Protein AF-A0A553ZSQ7-F1 (afdb_monomer_lite)

Secondary structure (DSSP, 8-state):
-----HHHHHHHHHHTT-PPEEETTEEEB-HHHHHHHHHHHHHHHHHHHHHHH---TTSTTTT----------EEEEE--EETTEE-BT-EEEEEE-SGGG-

Sequence (102 aa):
VVYGARPQIDANLAAHHHEPLYHKNIRVTDAKTLELVKQAAGTLQLDITARLSMSLNNTPLQGAHINVVSGNFIIAQPLGVDDGVDYCHSGRIRRIDEDAIH

InterPro domains:
  IPR001048 Aspartate/glutamate/uridylate kinase [PF00696] (1-102)
  IPR010167 Amino-acid N-acetyltransferase [PTHR30602] (1-101)
  IPR036393 Acetylglutamate kinase-like superfamily [G3DSA:3.40.1160.10] (1-102)
  IPR036393 Acetylglutamate kinase-like superfamily [SSF53633] (1-101)

Structure (mmCIF, N/CA/C/O backbone):
data_AF-A0A553ZSQ7-F1
#
_entry.id   AF-A0A553ZSQ7-F1
#
loop_
_atom_site.group_PDB
_atom_site.id
_atom_site.type_symbol
_atom_site.label_atom_id
_atom_site.label_alt_id
_atom_site.label_comp_id
_atom_site.label_asym_id
_atom_site.label_entity_id
_atom_site.label_seq_id
_atom_site.pdbx_PDB_ins_code
_atom_site.Cartn_x
_atom_site.Cartn_y
_atom_site.Cartn_z
_atom_site.occupancy
_atom_site.B_iso_or_equiv
_atom_site.auth_seq_id
_atom_site.auth_comp_id
_atom_site.auth_asym_id
_atom_site.auth_atom_id
_atom_site.pdbx_PDB_model_num
ATOM 1 N N . VAL A 1 1 ? -11.428 1.022 8.999 1.00 86.06 1 VAL A N 1
ATOM 2 C CA . VAL A 1 1 ? -10.996 2.054 8.016 1.00 86.06 1 VAL A CA 1
ATOM 3 C C . VAL A 1 1 ? -9.915 1.454 7.133 1.00 86.06 1 VAL A C 1
ATOM 5 O O . VAL A 1 1 ? -9.107 0.697 7.651 1.00 86.06 1 VAL A O 1
ATOM 8 N N . VAL A 1 2 ? -9.895 1.779 5.838 1.00 92.44 2 VAL A N 1
ATOM 9 C CA . VAL A 1 2 ? -8.806 1.420 4.913 1.00 92.44 2 VAL A CA 1
ATOM 10 C C . VAL A 1 2 ? -8.251 2.711 4.320 1.00 92.44 2 VAL A C 1
ATOM 12 O O . VAL A 1 2 ? -9.025 3.584 3.932 1.00 92.44 2 VAL A O 1
ATOM 15 N N . TYR A 1 3 ? -6.928 2.850 4.267 1.00 93.50 3 TYR A N 1
ATOM 16 C CA . TYR A 1 3 ? -6.254 4.037 3.744 1.00 93.50 3 TYR A CA 1
ATOM 17 C C . TYR A 1 3 ? -5.118 3.652 2.796 1.00 93.50 3 TYR A C 1
ATOM 19 O O . TYR A 1 3 ? -4.467 2.621 2.957 1.00 93.50 3 TYR A O 1
ATOM 27 N N . GLY A 1 4 ? -4.886 4.495 1.790 1.00 94.50 4 GLY A N 1
ATOM 28 C CA . GLY A 1 4 ? -3.718 4.399 0.918 1.00 94.50 4 GLY A CA 1
ATOM 29 C C . GLY A 1 4 ? -2.540 5.202 1.470 1.00 94.50 4 GLY A C 1
ATOM 30 O O . GLY A 1 4 ? -2.732 6.128 2.250 1.00 94.50 4 GLY A O 1
ATOM 31 N N . ALA A 1 5 ? -1.328 4.873 1.021 1.00 96.12 5 ALA A N 1
ATOM 32 C CA . ALA A 1 5 ? -0.096 5.554 1.437 1.00 96.12 5 ALA A CA 1
ATOM 33 C C . ALA A 1 5 ? 0.792 5.979 0.251 1.00 96.12 5 ALA A C 1
ATOM 35 O O . ALA A 1 5 ? 1.984 6.213 0.419 1.00 96.12 5 ALA A O 1
ATOM 36 N N . ARG A 1 6 ? 0.253 6.023 -0.980 1.00 95.81 6 ARG A N 1
ATOM 37 C CA . ARG A 1 6 ? 1.059 6.244 -2.197 1.00 95.81 6 ARG A CA 1
ATOM 38 C C . ARG A 1 6 ? 1.923 7.521 -2.118 1.00 95.81 6 ARG A C 1
ATOM 40 O O . ARG A 1 6 ? 3.127 7.355 -2.290 1.00 95.81 6 ARG A O 1
ATOM 47 N N . PRO A 1 7 ? 1.389 8.708 -1.754 1.00 96.75 7 PRO A N 1
ATOM 48 C CA . PRO A 1 7 ? 2.198 9.925 -1.627 1.00 96.75 7 PRO A CA 1
ATOM 49 C C . PRO A 1 7 ? 3.298 9.827 -0.562 1.00 96.75 7 PRO A C 1
ATOM 51 O O . PRO A 1 7 ? 4.412 10.287 -0.784 1.00 96.75 7 PRO A O 1
ATOM 54 N N . GLN A 1 8 ? 3.005 9.205 0.584 1.00 97.75 8 GLN A N 1
ATOM 55 C CA . GLN A 1 8 ? 3.966 9.012 1.675 1.00 97.75 8 GLN A CA 1
ATOM 56 C C . GLN A 1 8 ? 5.091 8.063 1.254 1.00 97.75 8 GLN A C 1
ATOM 58 O O . GLN A 1 8 ? 6.254 8.290 1.571 1.00 97.75 8 GLN A O 1
ATOM 63 N N . ILE A 1 9 ? 4.751 7.016 0.500 1.00 97.88 9 ILE A N 1
ATOM 64 C CA . ILE A 1 9 ? 5.737 6.087 -0.046 1.00 97.88 9 ILE A CA 1
ATOM 65 C C . ILE A 1 9 ? 6.605 6.792 -1.089 1.00 97.88 9 ILE A C 1
ATOM 67 O O . ILE A 1 9 ? 7.820 6.665 -1.026 1.00 97.88 9 ILE A O 1
ATOM 71 N N . ASP A 1 10 ? 6.010 7.550 -2.014 1.00 97.00 10 ASP A N 1
ATOM 72 C CA . ASP A 1 10 ? 6.767 8.272 -3.046 1.00 97.00 10 ASP A CA 1
ATOM 73 C C . ASP A 1 10 ? 7.720 9.307 -2.414 1.00 97.00 10 ASP A C 1
ATOM 75 O O . ASP A 1 10 ? 8.875 9.412 -2.824 1.00 97.00 10 ASP A O 1
ATOM 79 N N . ALA A 1 11 ? 7.291 9.998 -1.350 1.00 97.50 11 ALA A N 1
ATOM 80 C CA . ALA A 1 11 ? 8.154 10.890 -0.574 1.00 97.50 11 ALA A CA 1
ATOM 81 C C . ALA A 1 11 ? 9.316 10.141 0.109 1.00 97.50 11 ALA A C 1
ATOM 83 O O . ALA A 1 11 ? 10.459 10.595 0.045 1.00 97.50 11 ALA A O 1
ATOM 84 N N . ASN A 1 12 ? 9.054 8.975 0.714 1.00 97.44 12 ASN A N 1
ATOM 85 C CA . ASN A 1 12 ? 10.100 8.142 1.315 1.00 97.44 12 ASN A CA 1
ATOM 86 C C . ASN A 1 12 ? 11.098 7.630 0.270 1.00 97.44 12 ASN A C 1
ATOM 88 O O . ASN A 1 12 ? 12.301 7.638 0.522 1.00 97.44 12 ASN A O 1
ATOM 92 N N . LEU A 1 13 ? 10.615 7.202 -0.897 1.00 97.62 13 LEU A N 1
ATOM 93 C CA . LEU A 1 13 ? 11.447 6.751 -2.012 1.00 97.62 13 LEU A CA 1
ATOM 94 C C . LEU A 1 13 ? 12.368 7.876 -2.502 1.00 97.62 13 LEU A C 1
ATOM 96 O O . LEU A 1 13 ? 13.584 7.683 -2.573 1.00 97.62 13 LEU A O 1
ATOM 100 N N . ALA A 1 14 ? 11.814 9.073 -2.713 1.00 97.69 14 ALA A N 1
ATOM 101 C CA . ALA A 1 14 ? 12.577 10.257 -3.100 1.00 97.69 14 ALA A CA 1
ATOM 102 C C . ALA A 1 14 ? 13.645 10.634 -2.055 1.00 97.69 14 ALA A C 1
ATOM 104 O O . ALA A 1 14 ? 14.797 10.877 -2.413 1.00 97.69 14 ALA A O 1
ATOM 105 N N . ALA A 1 15 ? 13.298 10.615 -0.762 1.00 97.69 15 ALA A N 1
ATOM 106 C CA . ALA A 1 15 ? 14.230 10.915 0.330 1.00 97.69 15 ALA A CA 1
ATOM 107 C C . ALA A 1 15 ? 15.400 9.916 0.433 1.00 97.69 15 ALA A C 1
ATOM 109 O O . ALA A 1 15 ? 16.461 10.263 0.945 1.00 97.69 15 ALA A O 1
ATOM 110 N N . HIS A 1 16 ? 15.222 8.690 -0.068 1.00 97.50 16 HIS A N 1
ATOM 111 C CA . HIS A 1 16 ? 16.250 7.645 -0.087 1.00 97.50 16 HIS A CA 1
ATOM 112 C C . HIS A 1 16 ? 16.896 7.459 -1.468 1.00 97.50 16 HIS A C 1
ATOM 114 O O . HIS A 1 16 ? 17.571 6.444 -1.691 1.00 97.50 16 HIS A O 1
ATOM 120 N N . HIS A 1 17 ? 16.676 8.409 -2.388 1.00 97.12 17 HIS A N 1
ATOM 121 C CA . HIS A 1 17 ? 17.164 8.377 -3.769 1.00 97.12 17 HIS A CA 1
ATOM 122 C C . HIS A 1 17 ? 16.881 7.033 -4.458 1.00 97.12 17 HIS A C 1
ATOM 124 O O . HIS A 1 17 ? 17.755 6.435 -5.089 1.00 97.12 17 HIS A O 1
ATOM 130 N N . HIS A 1 18 ? 15.671 6.509 -4.262 1.00 97.31 18 HIS A N 1
ATOM 131 C CA . HIS A 1 18 ? 15.227 5.260 -4.859 1.00 97.31 18 HIS A CA 1
ATOM 132 C C . HIS A 1 18 ? 14.076 5.545 -5.819 1.00 97.31 18 HIS A C 1
ATOM 134 O O . HIS A 1 18 ? 13.014 5.993 -5.401 1.00 97.31 18 HIS A O 1
ATOM 140 N N . GLU A 1 19 ? 14.303 5.319 -7.109 1.00 95.94 19 GLU A N 1
ATOM 141 C CA . GLU A 1 19 ? 13.317 5.631 -8.141 1.00 95.94 19 GLU A CA 1
ATOM 142 C C . GLU A 1 19 ? 12.137 4.648 -8.101 1.00 95.94 19 GLU A C 1
ATOM 144 O O . GLU A 1 19 ? 12.351 3.432 -8.081 1.00 95.94 19 GLU A O 1
ATOM 149 N N . PRO A 1 20 ? 10.884 5.135 -8.108 1.00 95.44 20 PRO A N 1
ATOM 150 C CA . PRO A 1 20 ? 9.724 4.264 -8.143 1.00 95.44 20 PRO A CA 1
ATOM 151 C C . PRO A 1 20 ? 9.552 3.640 -9.534 1.00 95.44 20 PRO A C 1
ATOM 153 O O . PRO A 1 20 ? 9.428 4.340 -10.538 1.00 95.44 20 PRO A O 1
ATOM 156 N N . LEU A 1 21 ? 9.449 2.312 -9.592 1.00 95.75 21 LEU A N 1
ATOM 157 C CA . LEU A 1 21 ? 9.154 1.581 -10.823 1.00 95.75 21 LEU A CA 1
ATOM 158 C C . LEU A 1 21 ? 7.664 1.230 -10.906 1.00 95.75 21 LEU A C 1
ATOM 160 O O . LEU A 1 21 ? 7.069 0.761 -9.934 1.00 95.75 21 LEU A O 1
ATOM 164 N N . TYR A 1 22 ? 7.063 1.414 -12.081 1.00 97.00 22 TYR A N 1
ATOM 165 C CA . TYR A 1 22 ? 5.672 1.058 -12.350 1.00 97.00 22 TYR A CA 1
ATOM 166 C C . TYR A 1 22 ? 5.546 0.260 -13.648 1.00 97.00 22 TYR A C 1
ATOM 168 O O . TYR A 1 22 ? 6.148 0.609 -14.660 1.00 97.00 22 TYR A O 1
ATOM 176 N N . HIS A 1 23 ? 4.688 -0.758 -13.629 1.00 97.56 23 HIS A N 1
ATOM 177 C CA . HIS A 1 23 ? 4.237 -1.496 -14.809 1.00 97.56 23 HIS A CA 1
ATOM 178 C C . HIS A 1 23 ? 2.714 -1.587 -14.788 1.00 97.56 23 HIS A C 1
ATOM 180 O O . HIS A 1 23 ? 2.131 -1.960 -13.767 1.00 97.56 23 HIS A O 1
ATOM 186 N N . LYS A 1 24 ? 2.054 -1.189 -15.881 1.00 96.25 24 LYS A N 1
ATOM 187 C CA . LYS A 1 24 ? 0.580 -1.101 -15.979 1.00 96.25 24 LYS A CA 1
ATOM 188 C C . LYS A 1 24 ? -0.073 -0.369 -14.791 1.00 96.25 24 LYS A C 1
ATOM 190 O O . LYS A 1 24 ? -1.073 -0.817 -14.239 1.00 96.25 24 LYS A O 1
ATOM 195 N N . ASN A 1 25 ? 0.502 0.767 -14.382 1.00 95.31 25 ASN A N 1
ATOM 196 C CA . ASN A 1 25 ? 0.056 1.591 -13.242 1.00 95.31 25 ASN A CA 1
ATOM 197 C C . ASN A 1 25 ? 0.127 0.911 -11.856 1.00 95.31 25 ASN A C 1
ATOM 199 O O . ASN A 1 25 ? -0.357 1.465 -10.860 1.00 95.31 25 ASN A O 1
ATOM 203 N N . ILE A 1 26 ? 0.763 -0.258 -11.768 1.00 96.50 26 ILE A N 1
ATOM 204 C CA . ILE A 1 26 ? 1.043 -0.971 -10.523 1.00 96.50 26 ILE A CA 1
ATOM 205 C C . ILE A 1 26 ? 2.523 -0.788 -10.197 1.00 96.50 26 ILE A C 1
ATOM 207 O O . ILE A 1 26 ? 3.383 -0.972 -11.057 1.00 96.50 26 ILE A O 1
ATOM 211 N N . ARG A 1 27 ? 2.823 -0.402 -8.954 1.00 96.94 27 ARG A N 1
ATOM 212 C CA . ARG A 1 27 ? 4.207 -0.255 -8.496 1.00 96.94 27 ARG A CA 1
ATOM 213 C C . ARG A 1 27 ? 4.878 -1.628 -8.493 1.00 96.94 27 ARG A C 1
ATOM 215 O O . ARG A 1 27 ? 4.298 -2.577 -7.967 1.00 96.94 27 ARG A O 1
ATOM 222 N N . VAL A 1 28 ? 6.084 -1.732 -9.028 1.00 97.81 28 VAL A N 1
ATOM 223 C CA . VAL A 1 28 ? 6.960 -2.884 -8.793 1.00 97.81 28 VAL A CA 1
ATOM 224 C C . VAL A 1 28 ? 7.633 -2.669 -7.440 1.00 97.81 28 VAL A C 1
ATOM 226 O O . VAL A 1 28 ? 8.256 -1.633 -7.219 1.00 97.81 28 VAL A O 1
ATOM 229 N N . THR A 1 29 ? 7.450 -3.609 -6.513 1.00 98.06 29 THR A N 1
ATOM 230 C CA . THR A 1 29 ? 7.918 -3.455 -5.128 1.00 98.06 29 THR A CA 1
ATOM 231 C C . THR A 1 29 ? 9.036 -4.449 -4.863 1.00 98.06 29 THR A C 1
ATOM 233 O O . THR A 1 29 ? 8.780 -5.580 -4.447 1.00 98.06 29 THR A O 1
ATOM 236 N N . ASP A 1 30 ? 10.275 -4.036 -5.112 1.00 97.44 30 ASP A N 1
ATOM 237 C CA . ASP A 1 30 ? 11.455 -4.806 -4.720 1.00 97.44 30 ASP A CA 1
ATOM 238 C C . ASP A 1 30 ? 11.663 -4.789 -3.190 1.00 97.44 30 ASP A C 1
ATOM 240 O O . ASP A 1 30 ? 10.894 -4.182 -2.437 1.00 97.44 30 ASP A O 1
ATOM 244 N N . ALA A 1 31 ? 12.696 -5.480 -2.704 1.00 97.56 31 ALA A N 1
ATOM 245 C CA . ALA A 1 31 ? 12.958 -5.587 -1.270 1.00 97.56 31 ALA A CA 1
ATOM 246 C C . ALA A 1 31 ? 13.215 -4.220 -0.603 1.00 97.56 31 ALA A C 1
ATOM 248 O O . ALA A 1 31 ? 12.744 -3.982 0.509 1.00 97.56 31 ALA A O 1
ATOM 249 N N . LYS A 1 32 ? 13.919 -3.299 -1.277 1.00 97.19 32 LYS A N 1
ATOM 250 C CA . LYS A 1 32 ? 14.219 -1.967 -0.727 1.00 97.19 32 LYS A CA 1
ATOM 251 C C . LYS A 1 32 ? 12.963 -1.097 -0.686 1.00 97.19 32 LYS A C 1
ATOM 253 O O . LYS A 1 32 ? 12.682 -0.464 0.333 1.00 97.19 32 LYS A O 1
ATOM 258 N N . THR A 1 33 ? 12.182 -1.106 -1.760 1.00 97.94 33 THR A N 1
ATOM 259 C CA . THR A 1 33 ? 10.883 -0.437 -1.839 1.00 97.94 33 THR A CA 1
ATOM 260 C C . THR A 1 33 ? 9.943 -0.972 -0.764 1.00 97.94 33 THR A C 1
ATOM 262 O O . THR A 1 33 ? 9.268 -0.181 -0.109 1.00 97.94 33 THR A O 1
ATOM 265 N N . LEU A 1 34 ? 9.921 -2.289 -0.525 1.00 98.06 34 LEU A N 1
ATOM 266 C CA . LEU A 1 34 ? 9.079 -2.904 0.503 1.00 98.06 34 LEU A CA 1
ATOM 267 C C . LEU A 1 34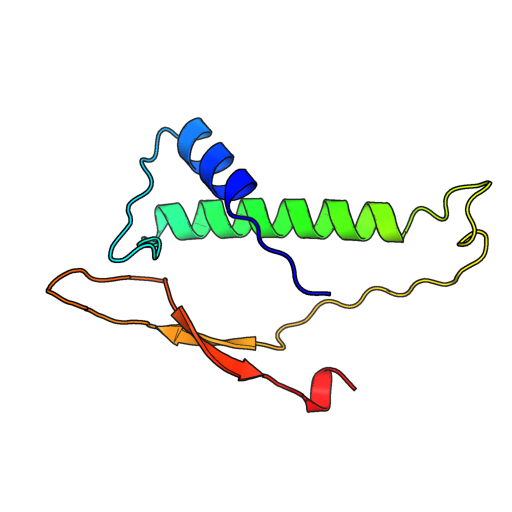 ? 9.384 -2.359 1.906 1.00 98.06 34 LEU A C 1
ATOM 269 O O . LEU A 1 34 ? 8.451 -2.062 2.653 1.00 98.06 34 LEU A O 1
ATOM 273 N N . GLU A 1 35 ? 10.656 -2.191 2.268 1.00 98.25 35 GLU A N 1
ATOM 274 C CA . GLU A 1 35 ? 11.025 -1.617 3.569 1.00 98.25 35 GLU A CA 1
ATOM 275 C C . GLU A 1 35 ? 10.550 -0.163 3.713 1.00 98.25 35 GLU A C 1
ATOM 277 O O . GLU A 1 35 ? 9.963 0.207 4.732 1.00 98.25 35 GLU A O 1
ATOM 282 N N . LEU A 1 36 ? 10.686 0.646 2.660 1.00 98.00 36 LEU A N 1
ATOM 283 C CA . LEU A 1 36 ? 10.199 2.031 2.649 1.00 98.00 36 LEU A CA 1
ATOM 284 C C . LEU A 1 36 ?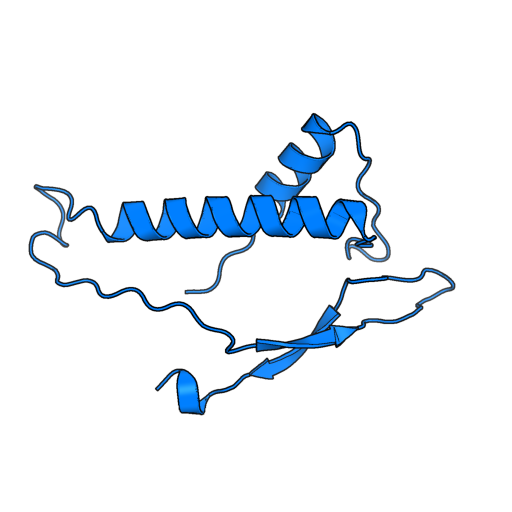 8.663 2.114 2.685 1.00 98.00 36 LEU A C 1
ATOM 286 O O . LEU A 1 36 ? 8.100 3.015 3.316 1.00 98.00 36 LEU A O 1
ATOM 290 N N . VAL A 1 37 ? 7.979 1.150 2.059 1.00 97.75 37 VAL A N 1
ATOM 291 C CA . VAL A 1 37 ? 6.519 0.994 2.128 1.00 97.75 37 VAL A CA 1
ATOM 292 C C . VAL A 1 37 ? 6.071 0.688 3.555 1.00 97.75 37 VAL A C 1
ATOM 294 O O . VAL A 1 37 ? 5.133 1.325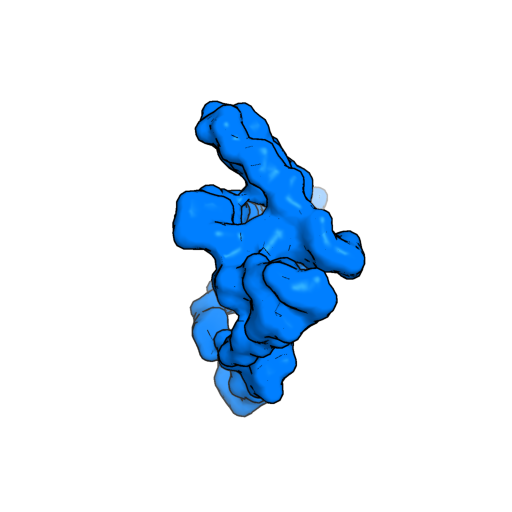 4.040 1.00 97.75 37 VAL A O 1
ATOM 297 N N . LYS A 1 38 ? 6.741 -0.246 4.244 1.00 97.56 38 LYS A N 1
ATOM 298 C CA . LYS A 1 38 ? 6.437 -0.591 5.643 1.00 97.56 38 LYS A CA 1
ATOM 299 C C . LYS A 1 38 ? 6.595 0.617 6.564 1.00 97.56 38 LYS A C 1
ATOM 301 O O . LYS A 1 38 ? 5.719 0.857 7.391 1.00 97.56 38 LYS A O 1
ATOM 306 N N . GLN A 1 39 ? 7.659 1.401 6.385 1.00 97.69 39 GLN A N 1
ATOM 307 C CA . GLN A 1 39 ? 7.877 2.632 7.151 1.00 97.69 39 GLN A CA 1
ATOM 308 C C . GLN A 1 39 ? 6.736 3.637 6.946 1.00 97.69 39 GLN A C 1
ATOM 310 O O . GLN A 1 39 ? 6.125 4.073 7.920 1.00 97.69 39 GLN A O 1
ATOM 315 N N . ALA A 1 40 ? 6.392 3.950 5.692 1.00 97.62 40 ALA A N 1
ATOM 316 C CA . ALA A 1 40 ? 5.315 4.891 5.380 1.00 97.62 40 ALA A CA 1
ATOM 317 C C . ALA A 1 40 ? 3.957 4.433 5.942 1.00 97.62 40 ALA A C 1
ATOM 319 O O . ALA A 1 40 ? 3.211 5.238 6.503 1.00 97.62 40 ALA A O 1
ATOM 320 N N . ALA A 1 41 ? 3.640 3.140 5.817 1.00 96.25 41 ALA A N 1
ATOM 321 C CA . ALA A 1 41 ? 2.404 2.567 6.340 1.00 96.25 41 ALA A CA 1
ATOM 322 C C . ALA A 1 41 ? 2.343 2.617 7.876 1.00 96.25 41 ALA A C 1
ATOM 324 O O . ALA A 1 41 ? 1.298 2.966 8.426 1.00 96.25 41 ALA A O 1
ATOM 325 N N . GLY A 1 42 ? 3.457 2.315 8.554 1.00 96.19 42 GLY A N 1
ATOM 326 C CA . GLY A 1 42 ? 3.565 2.378 10.011 1.00 96.19 42 GLY A CA 1
ATOM 327 C C . GLY A 1 42 ? 3.410 3.799 10.553 1.00 96.19 42 GLY A C 1
ATOM 328 O O . GLY A 1 42 ? 2.612 4.023 11.461 1.00 96.19 42 GLY A O 1
ATOM 329 N N . THR A 1 43 ? 4.096 4.780 9.957 1.00 96.56 43 THR A N 1
ATOM 330 C CA . THR A 1 43 ? 3.936 6.197 10.328 1.00 96.56 43 THR A CA 1
ATOM 331 C C . THR A 1 43 ? 2.492 6.653 10.144 1.00 96.56 43 THR A C 1
ATOM 333 O O . THR A 1 43 ? 1.900 7.205 11.068 1.00 96.56 43 THR A O 1
ATOM 336 N N . LEU A 1 44 ? 1.885 6.357 8.990 1.00 95.75 44 LEU A N 1
ATOM 337 C CA . LEU A 1 44 ? 0.509 6.762 8.713 1.00 95.75 44 LEU A CA 1
ATOM 338 C C . LEU A 1 44 ? -0.492 6.103 9.675 1.00 95.75 44 LEU A C 1
ATOM 340 O O . LEU A 1 44 ? -1.449 6.747 10.103 1.00 95.75 44 LEU A O 1
ATOM 344 N N . GLN A 1 45 ? -0.261 4.843 10.050 1.00 94.94 45 GLN A N 1
ATOM 345 C CA . GLN A 1 45 ? -1.067 4.157 11.056 1.00 94.94 45 GLN A CA 1
ATOM 346 C C . GLN A 1 45 ? -1.019 4.870 12.410 1.00 94.94 45 GLN A C 1
ATOM 348 O O . GLN A 1 45 ? -2.067 5.089 13.027 1.00 94.94 45 GLN A O 1
ATOM 353 N N . LEU A 1 46 ? 0.183 5.228 12.867 1.00 93.81 46 LEU A N 1
ATOM 354 C CA . LEU A 1 46 ? 0.379 5.937 14.129 1.00 93.81 46 LEU A CA 1
ATOM 355 C C . LEU A 1 46 ? -0.266 7.324 14.087 1.00 93.81 46 LEU A C 1
ATOM 357 O O . LEU A 1 46 ? -0.995 7.669 15.014 1.00 93.81 46 LEU A O 1
ATOM 361 N N . ASP A 1 47 ? -0.095 8.069 12.996 1.00 93.31 47 ASP A N 1
ATOM 362 C CA . ASP A 1 47 ? -0.693 9.396 12.820 1.00 93.31 47 ASP A CA 1
ATOM 363 C C . ASP A 1 47 ? -2.225 9.350 12.843 1.00 93.31 47 ASP A C 1
ATOM 365 O O . ASP A 1 47 ? -2.872 10.164 13.508 1.00 93.31 47 ASP A O 1
ATOM 369 N N . ILE A 1 48 ? -2.826 8.390 12.131 1.00 90.56 48 ILE A N 1
ATOM 370 C CA . ILE A 1 48 ? -4.283 8.206 12.108 1.00 90.56 48 ILE A CA 1
ATOM 371 C C . ILE A 1 48 ? -4.786 7.822 13.499 1.00 90.56 48 ILE A C 1
ATOM 373 O O . ILE A 1 48 ? -5.749 8.414 13.986 1.00 90.56 48 ILE A O 1
ATOM 377 N N . THR A 1 49 ? -4.122 6.869 14.154 1.00 89.19 49 THR A N 1
ATOM 378 C CA . THR A 1 49 ? -4.519 6.405 15.489 1.00 89.19 49 THR A CA 1
ATOM 379 C C . THR A 1 49 ? -4.405 7.534 16.509 1.00 89.19 49 THR A C 1
ATOM 381 O O . THR A 1 49 ? -5.342 7.762 17.265 1.00 89.19 49 THR A O 1
ATOM 384 N N . ALA A 1 50 ? -3.320 8.313 16.482 1.00 87.88 50 ALA A N 1
ATOM 385 C CA . ALA A 1 50 ? -3.138 9.462 17.364 1.00 87.88 50 ALA A CA 1
ATOM 386 C C . ALA A 1 50 ? -4.250 10.508 17.185 1.00 87.88 50 ALA A C 1
ATOM 388 O O . ALA A 1 50 ? -4.791 11.009 18.170 1.00 87.88 50 ALA A O 1
ATOM 389 N N . ARG A 1 51 ? -4.643 10.804 15.940 1.00 86.12 51 ARG A N 1
ATOM 390 C CA . ARG A 1 51 ? -5.754 11.728 15.651 1.00 86.12 51 ARG A CA 1
ATOM 391 C C . ARG A 1 51 ? -7.103 11.216 16.146 1.00 86.12 51 ARG A C 1
ATOM 393 O O . ARG A 1 51 ? -7.925 12.031 16.542 1.00 86.12 51 ARG A O 1
ATOM 400 N N . LEU A 1 52 ? -7.324 9.902 16.135 1.00 83.06 52 LEU A N 1
ATOM 401 C CA . LEU A 1 52 ? -8.538 9.284 16.679 1.00 83.06 52 LEU A CA 1
ATOM 402 C C . LEU A 1 52 ? -8.534 9.241 18.214 1.00 83.06 52 LEU A C 1
ATOM 404 O O . LEU A 1 52 ? -9.591 9.379 18.822 1.00 83.06 52 LEU A O 1
ATOM 408 N N . SER A 1 53 ? -7.362 9.099 18.839 1.00 76.75 53 SER A N 1
ATOM 409 C CA . SER A 1 53 ? -7.208 9.144 20.299 1.00 76.75 53 SER A CA 1
ATOM 410 C C . SER A 1 53 ? -7.429 10.542 20.874 1.00 76.75 53 SER A C 1
ATOM 412 O O . SER A 1 53 ? -7.869 10.691 22.015 1.00 76.75 53 SER A O 1
ATOM 414 N N . MET A 1 54 ? -7.125 11.587 20.103 1.00 66.81 54 MET A N 1
ATOM 415 C CA . MET A 1 54 ? -7.408 12.961 20.497 1.00 66.81 54 MET A CA 1
ATOM 416 C C . MET A 1 54 ? -8.913 13.240 20.361 1.00 66.81 54 MET A C 1
ATOM 418 O O . MET A 1 54 ? -9.378 13.690 19.317 1.00 66.81 54 MET A O 1
ATOM 422 N N . SER A 1 55 ? -9.682 13.019 21.436 1.00 58.03 55 SER A N 1
ATOM 423 C CA . SER A 1 55 ? -10.988 13.671 21.619 1.00 58.03 55 SER A CA 1
ATOM 424 C C . SER A 1 55 ? -10.758 15.183 21.595 1.00 58.03 55 SER A C 1
ATOM 426 O O . SER A 1 55 ? -10.351 15.781 22.589 1.00 58.03 55 SER A O 1
ATOM 428 N N . LEU A 1 56 ? -10.931 15.809 20.432 1.00 55.06 56 LEU A N 1
ATOM 429 C CA . LEU A 1 56 ? -10.770 17.249 20.287 1.00 55.06 56 LEU A CA 1
ATOM 430 C C . LEU A 1 56 ? -11.857 17.933 21.125 1.00 55.06 56 LEU A C 1
ATOM 432 O O . LEU A 1 56 ? -13.048 17.822 20.814 1.00 55.06 56 LEU A O 1
ATOM 436 N N . ASN A 1 57 ? -11.442 18.636 22.185 1.00 49.31 57 ASN A N 1
ATOM 437 C CA . ASN A 1 57 ? -12.308 19.552 22.925 1.00 49.31 57 ASN A CA 1
ATOM 438 C C . ASN A 1 57 ? -13.018 20.479 21.918 1.00 49.31 57 ASN A C 1
ATOM 440 O O . ASN A 1 57 ? -12.361 21.043 21.043 1.00 49.31 57 ASN A O 1
ATOM 444 N N . ASN A 1 58 ? -14.342 20.625 22.037 1.00 51.09 58 ASN A N 1
ATOM 445 C CA . ASN A 1 58 ? -15.220 21.381 21.127 1.00 51.09 58 ASN A CA 1
ATOM 446 C C . ASN A 1 58 ? -15.454 20.772 19.728 1.00 51.09 58 ASN A C 1
ATOM 448 O O . ASN A 1 58 ? -15.740 21.502 18.779 1.00 51.09 58 ASN A O 1
ATOM 452 N N . THR A 1 59 ? -15.392 19.446 19.579 1.00 62.06 59 THR A N 1
ATOM 453 C CA . THR A 1 59 ? -15.907 18.754 18.380 1.00 62.06 59 THR A CA 1
ATOM 454 C C . THR A 1 59 ? -17.116 17.879 18.721 1.00 62.06 59 THR A C 1
ATOM 456 O O . THR A 1 59 ? -17.268 17.487 19.876 1.00 62.06 59 THR A O 1
ATOM 459 N N . PRO A 1 60 ? -17.966 17.503 17.743 1.00 53.81 60 PRO A N 1
ATOM 460 C CA . PRO A 1 60 ? -19.094 16.586 17.967 1.00 53.81 60 PRO A CA 1
ATOM 461 C C . PRO A 1 60 ? -18.704 15.211 18.544 1.00 53.81 60 PRO A C 1
ATOM 463 O O . PRO A 1 60 ? -19.575 14.459 18.962 1.00 53.81 60 PRO A O 1
ATOM 466 N N . LEU A 1 61 ? -17.407 14.879 18.552 1.00 61.91 61 LEU A N 1
ATOM 467 C CA . LEU A 1 61 ? -16.830 13.654 19.114 1.00 61.91 61 LEU A CA 1
ATOM 468 C C . LEU A 1 61 ? -16.324 13.832 20.558 1.00 61.91 61 LEU A C 1
ATOM 470 O O . LEU A 1 61 ? -15.691 12.928 21.099 1.00 61.91 61 LEU A O 1
ATOM 474 N N . GLN A 1 62 ? -16.575 14.977 21.197 1.00 56.41 62 GLN A N 1
ATOM 475 C CA . GLN A 1 62 ? -16.217 15.207 22.595 1.00 56.41 62 GLN A CA 1
ATOM 476 C C . GLN A 1 62 ? -16.894 14.163 23.499 1.00 56.41 62 GLN A C 1
ATOM 478 O O . GLN A 1 62 ? -18.118 14.089 23.573 1.00 56.41 62 GLN A O 1
ATOM 483 N N . GLY A 1 63 ? -16.085 13.350 24.185 1.00 58.41 63 GLY A N 1
ATOM 484 C CA . GLY A 1 63 ? -16.568 12.256 25.037 1.00 58.41 63 GLY A CA 1
ATOM 485 C C . GLY A 1 63 ? -16.859 10.945 24.296 1.00 58.41 63 GLY A C 1
ATOM 486 O O . GLY A 1 63 ? -17.334 9.996 24.917 1.00 58.41 63 GLY A O 1
ATOM 487 N N . ALA A 1 64 ? -16.567 10.854 22.993 1.00 67.06 64 ALA A N 1
ATOM 488 C CA . ALA A 1 64 ? -16.659 9.596 22.264 1.00 67.06 64 ALA A CA 1
ATOM 489 C C . ALA A 1 64 ? -15.525 8.652 22.697 1.00 67.06 64 ALA A C 1
ATOM 491 O O . ALA A 1 64 ? -14.343 8.928 22.487 1.00 67.06 64 ALA A O 1
ATOM 492 N N . HIS A 1 65 ? -15.886 7.510 23.281 1.00 67.75 65 HIS A N 1
ATOM 493 C CA . HIS A 1 65 ? -14.956 6.408 23.519 1.00 67.75 65 HIS A CA 1
ATOM 494 C C . HIS A 1 65 ? -14.651 5.704 22.188 1.00 67.75 65 HIS A C 1
ATOM 496 O O . HIS A 1 65 ? -15.353 4.774 21.792 1.00 67.75 65 HIS A O 1
ATOM 502 N N . ILE A 1 66 ? -13.628 6.175 21.470 1.00 79.19 66 ILE A N 1
ATOM 503 C CA . ILE A 1 66 ? -13.184 5.578 20.204 1.00 79.19 66 ILE A CA 1
ATOM 504 C C . ILE A 1 66 ? -12.112 4.525 20.499 1.00 79.19 66 ILE A C 1
ATOM 506 O O . ILE A 1 66 ? -10.995 4.859 20.886 1.00 79.19 66 ILE A O 1
ATOM 510 N N . ASN A 1 67 ? -12.443 3.254 20.271 1.00 81.75 67 ASN A N 1
ATOM 511 C CA . ASN A 1 67 ? -11.477 2.158 20.306 1.00 81.75 67 ASN A CA 1
ATOM 512 C C . ASN A 1 67 ? -10.952 1.882 18.894 1.00 81.75 67 ASN A C 1
ATOM 514 O O . ASN A 1 67 ? -11.731 1.720 17.955 1.00 81.75 67 ASN A O 1
ATOM 518 N N . VAL A 1 68 ? -9.629 1.803 18.751 1.00 86.88 68 VAL A N 1
ATOM 519 C CA . VAL A 1 68 ? -8.961 1.486 17.483 1.00 86.88 68 VAL A CA 1
ATOM 520 C C . VAL A 1 68 ? -8.253 0.144 17.619 1.00 86.88 68 VAL A C 1
ATOM 522 O O . VAL A 1 68 ? -7.432 -0.037 18.515 1.00 86.88 68 VAL A O 1
ATOM 525 N N . VAL A 1 69 ? -8.554 -0.789 16.714 1.00 89.38 69 VAL A N 1
ATOM 526 C CA . VAL A 1 69 ? -7.908 -2.105 16.629 1.00 89.38 69 VAL A CA 1
ATOM 527 C C . VAL A 1 69 ? -7.220 -2.239 15.272 1.00 89.38 69 VAL A C 1
ATOM 529 O O . VAL A 1 69 ? -7.758 -1.828 14.244 1.00 89.38 69 VAL A O 1
ATOM 532 N N . SER A 1 70 ? -6.022 -2.821 15.275 1.00 90.56 70 SER A N 1
ATOM 533 C CA . SER A 1 70 ? -5.282 -3.224 14.080 1.00 90.56 70 SER A CA 1
ATOM 534 C C . SER A 1 70 ? -4.862 -4.680 14.213 1.00 90.56 70 SER A C 1
ATOM 536 O O . SER A 1 70 ? -4.507 -5.123 15.302 1.00 90.56 70 SER A O 1
ATOM 538 N N . GLY A 1 71 ? -4.850 -5.405 13.098 1.00 91.75 71 GLY A N 1
ATOM 539 C CA . GLY A 1 71 ? -4.552 -6.829 13.073 1.00 91.75 71 GLY A CA 1
ATOM 540 C C . GLY A 1 71 ? -4.223 -7.332 11.673 1.00 91.75 71 GLY A C 1
ATOM 541 O O . GLY A 1 71 ? -4.267 -6.599 10.682 1.00 91.75 71 GLY A O 1
ATOM 542 N N . ASN A 1 72 ? -3.879 -8.610 11.600 1.00 93.38 72 ASN A N 1
ATOM 543 C CA . ASN A 1 72 ? -3.485 -9.333 10.395 1.00 93.38 72 ASN A CA 1
ATOM 544 C C . ASN A 1 72 ? -4.697 -9.908 9.639 1.00 93.38 72 ASN A C 1
ATOM 546 O O . ASN A 1 72 ? -4.737 -11.092 9.323 1.00 93.38 72 ASN A O 1
ATOM 550 N N . PHE A 1 73 ? -5.674 -9.060 9.316 1.00 95.31 73 PHE A N 1
ATOM 551 C CA . PHE A 1 73 ? -6.936 -9.491 8.699 1.00 95.31 73 PHE A CA 1
ATOM 552 C C . PHE A 1 73 ? -6.829 -9.823 7.203 1.0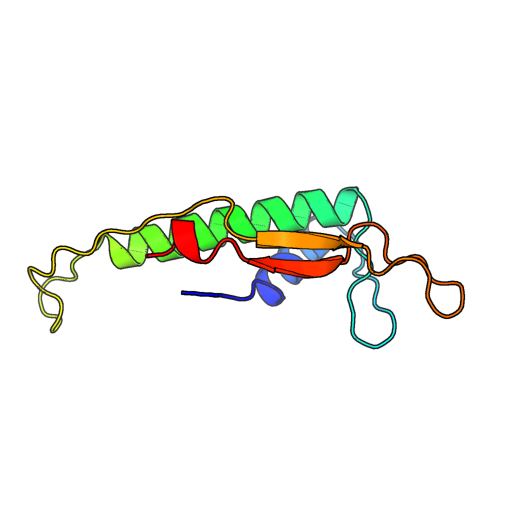0 95.31 73 PHE A C 1
ATOM 554 O O . PHE A 1 73 ? -7.757 -10.372 6.621 1.00 95.31 73 PHE A O 1
ATOM 561 N N . ILE A 1 74 ? -5.725 -9.456 6.545 1.00 96.00 74 ILE A N 1
ATOM 562 C CA . ILE A 1 74 ? -5.576 -9.563 5.090 1.00 96.00 74 ILE A CA 1
ATOM 563 C C . ILE A 1 74 ? -4.492 -10.577 4.745 1.00 96.00 74 ILE A C 1
ATOM 565 O O . ILE A 1 74 ? -3.344 -10.451 5.170 1.00 96.00 74 ILE A O 1
ATOM 569 N N . ILE A 1 75 ? -4.841 -11.537 3.891 1.00 96.12 75 ILE A N 1
ATOM 570 C CA . ILE A 1 75 ? -3.893 -12.461 3.270 1.00 96.12 75 ILE A CA 1
ATOM 571 C C . ILE A 1 75 ? -3.728 -12.050 1.811 1.00 96.12 75 ILE A C 1
ATOM 573 O O . ILE A 1 75 ? -4.681 -12.087 1.027 1.00 96.12 75 ILE A O 1
ATOM 577 N N . ALA A 1 76 ? -2.509 -11.668 1.438 1.00 97.19 76 ALA A N 1
ATOM 578 C CA . ALA A 1 76 ? -2.160 -11.313 0.069 1.00 97.19 76 ALA A CA 1
ATOM 579 C C . ALA A 1 76 ? -1.649 -12.527 -0.727 1.00 97.19 76 ALA A C 1
ATOM 581 O O . ALA A 1 76 ? -1.206 -13.531 -0.169 1.00 97.19 76 ALA A O 1
ATOM 582 N N . GLN A 1 77 ? -1.693 -12.415 -2.051 1.00 97.50 77 GLN A N 1
ATOM 583 C CA . GLN A 1 77 ? -0.987 -13.290 -2.989 1.00 97.50 77 GLN A CA 1
ATOM 584 C C . GLN A 1 77 ? -0.177 -12.437 -3.973 1.00 97.50 77 GLN A C 1
ATOM 586 O O . GLN A 1 77 ? -0.643 -11.347 -4.327 1.00 97.50 77 GLN A O 1
ATOM 591 N N . PRO A 1 78 ? 1.007 -12.898 -4.414 1.00 97.50 78 PRO A N 1
ATOM 592 C CA . PRO A 1 78 ? 1.834 -12.148 -5.354 1.00 97.50 78 PRO A CA 1
ATOM 593 C C . PRO A 1 78 ? 1.113 -11.964 -6.693 1.00 97.50 78 PRO A C 1
ATOM 595 O O . PRO A 1 78 ? 0.314 -12.812 -7.100 1.00 97.50 78 PRO A O 1
ATOM 598 N N . LEU A 1 79 ? 1.403 -10.857 -7.379 1.00 97.81 79 LEU A N 1
ATOM 599 C CA . LEU A 1 79 ? 0.966 -10.654 -8.765 1.00 97.81 79 LEU A CA 1
ATOM 600 C C . LEU A 1 79 ? 1.761 -11.532 -9.743 1.00 97.81 79 LEU A C 1
ATOM 602 O O . LEU A 1 79 ? 1.218 -11.935 -10.766 1.00 97.81 79 LEU A O 1
ATOM 606 N N . GLY A 1 80 ? 3.004 -11.877 -9.391 1.00 97.31 80 GLY A N 1
ATOM 607 C CA . GLY A 1 80 ? 3.898 -12.673 -10.226 1.00 97.31 80 GLY A CA 1
ATOM 608 C C . GLY A 1 80 ? 4.533 -11.851 -11.346 1.00 97.31 80 GLY A C 1
ATOM 609 O O . GLY A 1 80 ? 4.753 -10.650 -11.194 1.00 97.31 80 GLY A O 1
ATOM 610 N N . VAL A 1 81 ? 4.830 -12.515 -12.461 1.00 97.81 81 VAL A N 1
ATOM 611 C CA . VAL A 1 81 ? 5.446 -11.907 -13.646 1.00 97.81 81 VAL A CA 1
ATOM 612 C C . VAL A 1 81 ? 4.377 -11.659 -14.709 1.00 97.81 81 VAL A C 1
ATOM 614 O O . VAL A 1 81 ? 3.618 -12.570 -15.038 1.00 97.81 81 VAL A O 1
ATOM 617 N N . ASP A 1 82 ? 4.343 -10.452 -15.268 1.00 96.81 82 ASP A N 1
ATOM 618 C CA . ASP A 1 82 ? 3.416 -10.031 -16.325 1.00 96.81 82 ASP A CA 1
ATOM 619 C C . ASP A 1 82 ? 4.182 -9.275 -17.418 1.00 96.81 82 ASP A C 1
ATOM 621 O O . ASP A 1 82 ? 4.935 -8.349 -17.125 1.00 96.81 82 ASP A O 1
ATOM 625 N N . ASP A 1 83 ? 4.028 -9.683 -18.680 1.00 96.06 83 ASP A N 1
ATOM 626 C CA . ASP A 1 83 ? 4.799 -9.167 -19.828 1.00 96.06 83 ASP A CA 1
ATOM 627 C C . ASP A 1 83 ? 6.323 -9.116 -19.591 1.00 96.06 83 ASP A C 1
ATOM 629 O O . ASP A 1 83 ? 7.019 -8.199 -20.024 1.00 96.06 83 ASP A O 1
ATOM 633 N N . GLY A 1 84 ? 6.854 -10.109 -18.871 1.00 96.38 84 GLY A N 1
ATOM 634 C CA . GLY A 1 84 ? 8.277 -10.192 -18.529 1.00 96.38 84 GLY A CA 1
ATOM 635 C C . GLY A 1 84 ? 8.722 -9.273 -17.386 1.00 96.38 84 GLY A C 1
ATOM 636 O O . GLY A 1 84 ? 9.896 -9.303 -17.024 1.00 96.38 84 GLY A O 1
ATOM 637 N N . VAL A 1 85 ? 7.815 -8.497 -16.786 1.00 97.31 85 VAL A N 1
ATOM 638 C CA . VAL A 1 85 ? 8.089 -7.680 -15.596 1.00 97.31 85 VAL A CA 1
ATOM 639 C C . VAL A 1 85 ? 7.678 -8.445 -14.342 1.00 97.31 85 VAL A C 1
ATOM 641 O O . VAL A 1 85 ? 6.510 -8.794 -14.179 1.00 97.31 85 VAL A O 1
ATOM 644 N N . ASP A 1 86 ? 8.629 -8.699 -13.443 1.00 97.81 86 ASP A N 1
ATOM 645 C CA . ASP A 1 86 ? 8.351 -9.260 -12.118 1.00 97.81 86 ASP A CA 1
ATOM 646 C C . ASP A 1 86 ? 7.879 -8.155 -11.165 1.00 97.81 86 ASP A C 1
ATOM 648 O O . ASP A 1 86 ? 8.579 -7.169 -10.932 1.00 97.81 86 ASP A O 1
ATOM 652 N N . TYR A 1 87 ? 6.684 -8.321 -10.601 1.00 98.00 87 TYR A N 1
ATOM 653 C CA . TYR A 1 87 ? 6.119 -7.402 -9.615 1.00 98.00 87 TYR A CA 1
ATOM 654 C C . TYR A 1 87 ? 6.725 -7.552 -8.210 1.00 98.00 87 TYR A C 1
ATOM 656 O O . TYR A 1 87 ? 6.425 -6.738 -7.324 1.00 98.00 87 TYR A O 1
ATOM 664 N N . CYS A 1 88 ? 7.574 -8.560 -8.005 1.00 97.62 88 CYS A N 1
ATOM 665 C CA . CYS A 1 88 ? 8.257 -8.874 -6.757 1.00 97.62 88 CYS A CA 1
ATOM 666 C C . CYS A 1 88 ? 7.264 -8.997 -5.585 1.00 97.62 88 CYS A C 1
ATOM 668 O O . CYS A 1 88 ? 6.465 -9.933 -5.533 1.00 97.62 88 CYS A O 1
ATOM 670 N N . HIS A 1 89 ? 7.280 -8.054 -4.639 1.00 97.88 89 HIS A N 1
ATOM 671 C CA . HIS A 1 89 ? 6.409 -8.070 -3.460 1.00 97.88 89 HIS A CA 1
ATOM 672 C C . HIS A 1 89 ? 5.049 -7.398 -3.675 1.00 97.88 89 HIS A C 1
ATOM 674 O O . HIS A 1 89 ? 4.240 -7.345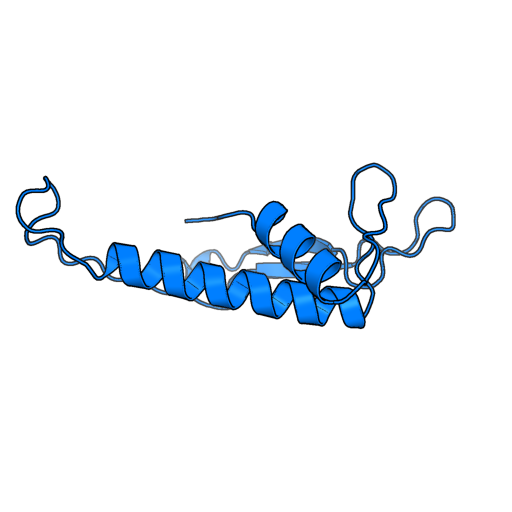 -2.745 1.00 97.88 89 HIS A O 1
ATOM 680 N N . SER A 1 90 ? 4.763 -6.893 -4.875 1.00 97.88 90 SER A N 1
ATOM 681 C CA . SER A 1 90 ? 3.430 -6.386 -5.183 1.00 97.88 90 SER A CA 1
ATOM 682 C C . SER A 1 90 ? 2.438 -7.537 -5.323 1.00 97.88 90 SER A C 1
ATOM 684 O O . SER A 1 90 ? 2.679 -8.544 -5.992 1.00 97.88 90 SER A O 1
ATOM 686 N N . GLY A 1 91 ? 1.297 -7.382 -4.659 1.00 97.00 91 GLY A N 1
ATOM 687 C CA . GLY A 1 91 ? 0.296 -8.426 -4.520 1.00 97.00 91 GLY A CA 1
ATOM 688 C C . GLY A 1 91 ? -1.123 -7.903 -4.664 1.00 97.00 91 GLY A C 1
ATOM 689 O O . GLY A 1 91 ? -1.378 -6.699 -4.706 1.00 97.00 91 GLY A O 1
ATOM 690 N N . ARG A 1 92 ? -2.060 -8.845 -4.692 1.00 96.94 92 ARG A N 1
ATOM 691 C CA . ARG A 1 92 ? -3.499 -8.597 -4.578 1.00 96.94 92 ARG A CA 1
ATOM 692 C C . ARG A 1 92 ? -4.052 -9.326 -3.362 1.00 96.94 92 ARG A C 1
ATOM 694 O O . ARG A 1 92 ? -3.460 -10.297 -2.888 1.00 96.94 92 ARG A O 1
ATOM 701 N N . ILE A 1 93 ? -5.205 -8.886 -2.875 1.00 97.19 93 ILE A N 1
ATOM 702 C CA . ILE A 1 93 ? -5.901 -9.579 -1.789 1.00 97.19 93 ILE A CA 1
ATOM 703 C C . ILE A 1 93 ? -6.291 -10.982 -2.277 1.00 97.19 93 ILE A C 1
ATOM 705 O O . ILE A 1 93 ? -6.825 -11.146 -3.376 1.00 97.19 93 ILE A O 1
ATOM 709 N N . ARG A 1 94 ? -5.973 -12.000 -1.475 1.00 97.69 94 ARG A N 1
ATOM 710 C CA . ARG A 1 94 ? -6.408 -13.386 -1.684 1.00 97.69 94 ARG A CA 1
ATOM 711 C C . ARG A 1 94 ? -7.588 -13.729 -0.787 1.00 97.69 94 ARG A C 1
ATOM 713 O O . ARG A 1 94 ? -8.524 -14.369 -1.249 1.00 97.69 94 ARG A O 1
ATOM 720 N N . ARG A 1 95 ? -7.506 -13.348 0.488 1.00 97.12 95 ARG A N 1
ATOM 721 C CA . ARG A 1 95 ? -8.534 -13.611 1.497 1.00 97.12 95 ARG A CA 1
ATOM 722 C C . ARG A 1 95 ? -8.544 -12.497 2.537 1.00 97.12 95 ARG A C 1
ATOM 724 O O . ARG A 1 95 ? -7.491 -11.934 2.838 1.00 97.12 95 ARG A O 1
ATOM 731 N N . ILE A 1 96 ? -9.723 -12.222 3.075 1.00 96.44 96 ILE A N 1
ATOM 732 C CA . ILE A 1 96 ? -9.943 -11.369 4.241 1.00 96.44 96 ILE A CA 1
ATOM 733 C C . ILE A 1 96 ? -10.476 -12.278 5.352 1.00 96.44 96 ILE A C 1
ATOM 735 O O . ILE A 1 96 ? -11.295 -13.153 5.079 1.00 96.44 96 ILE A O 1
ATOM 739 N N . ASP A 1 97 ? -9.950 -12.136 6.562 1.00 95.00 97 ASP A N 1
ATOM 740 C CA . ASP A 1 97 ? -10.464 -12.807 7.755 1.00 95.00 97 ASP A CA 1
ATOM 741 C C . ASP A 1 97 ? -11.660 -12.011 8.290 1.00 95.00 97 ASP A C 1
ATOM 743 O O . ASP A 1 97 ? -11.502 -11.067 9.061 1.00 95.00 97 ASP A O 1
ATOM 747 N N . GLU A 1 98 ? -12.843 -12.323 7.765 1.00 94.25 98 GLU A N 1
ATOM 748 C CA . GLU A 1 98 ? -14.086 -11.616 8.088 1.00 94.25 98 GLU A CA 1
ATOM 749 C C . GLU A 1 98 ? -14.539 -11.889 9.528 1.00 94.25 98 GLU A C 1
ATOM 751 O O . GLU A 1 98 ? -14.994 -10.969 10.205 1.00 94.25 98 GLU A O 1
ATOM 756 N N . ASP A 1 99 ? -14.325 -13.112 10.022 1.00 92.44 99 ASP A N 1
ATOM 757 C CA . ASP A 1 99 ? -14.696 -13.515 11.382 1.00 92.44 99 ASP A CA 1
ATOM 758 C C . ASP A 1 99 ? -13.908 -12.726 12.440 1.00 92.44 99 ASP A C 1
ATOM 760 O O . ASP A 1 99 ? -14.449 -12.379 13.486 1.00 92.44 99 ASP A O 1
ATOM 764 N N . ALA A 1 100 ? -12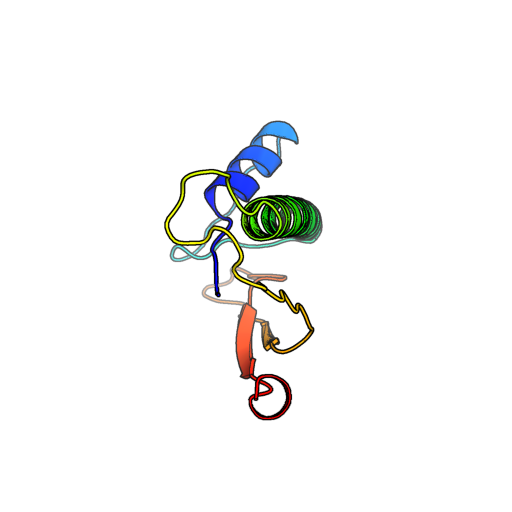.642 -12.392 12.165 1.00 89.25 100 ALA A N 1
ATOM 765 C CA . ALA A 1 100 ? -11.804 -11.598 13.067 1.00 89.25 100 ALA A CA 1
ATOM 766 C C . ALA A 1 100 ? -12.126 -10.087 13.075 1.00 89.25 100 ALA A C 1
ATOM 768 O O . ALA A 1 100 ? -11.593 -9.359 13.916 1.00 89.25 100 ALA A O 1
ATOM 769 N N . ILE A 1 101 ? -12.942 -9.598 12.133 1.00 88.38 101 ILE A N 1
ATOM 770 C CA . ILE A 1 101 ? -13.339 -8.180 12.027 1.00 88.38 101 ILE A CA 1
ATOM 771 C C . ILE A 1 101 ? -14.652 -7.896 12.787 1.00 88.38 101 ILE A C 1
ATOM 773 O O . ILE A 1 101 ? -14.942 -6.729 13.064 1.00 88.38 101 ILE A O 1
ATOM 777 N N . HIS A 1 102 ? -15.429 -8.934 13.114 1.00 74.31 102 HIS A N 1
ATOM 778 C CA . HIS A 1 102 ? -16.759 -8.846 13.728 1.00 74.31 102 HIS A CA 1
ATOM 779 C C . HIS A 1 102 ? -16.748 -8.708 15.258 1.00 74.31 102 HIS A C 1
ATOM 781 O O . HIS A 1 102 ? -15.899 -9.338 15.927 1.00 74.31 102 HIS A O 1
#

Foldseek 3Di:
DDDDQVVLLCVLCVVVVHDWDDDPNFTQQDPVSVVSVVVSVVVVVVVVVVVQVPCDPPDPCNVPPDDDDDDDQFDWDAPAADPNDGSHPDTDTPGGNPVVVD

pLDDT: mean 90.5, std 12.55, range [49.31, 98.25]

Organism: NCBI:txid2597270

Radius of gyration: 17.16 Å; chains: 1; bounding box: 36×35×45 Å